Protein AF-A0A7C4H7E1-F1 (afdb_monomer)

Solvent-accessible surface area (backbone atoms only — not comparable to full-atom values): 7288 Å² total; per-residue (Å²): 106,71,68,56,52,48,54,50,25,36,53,29,57,8,41,36,27,66,66,50,46,22,63,78,68,71,45,52,68,66,59,38,49,56,54,52,54,48,36,37,75,71,68,58,24,47,78,43,77,47,92,94,44,62,36,36,40,22,66,78,43,33,68,86,49,52,72,67,41,47,42,52,51,53,56,30,62,75,31,81,88,30,39,36,72,69,53,47,35,69,74,57,71,50,56,68,70,61,45,52,55,30,50,51,52,34,41,76,61,53,23,32,47,74,39,85,89,77,61,19,39,28,51,42,44,80,48,83,82,74,92,125

pLDDT: mean 94.06, std 9.01, range [36.31, 98.25]

Structure (mmCIF, N/CA/C/O backbone):
data_AF-A0A7C4H7E1-F1
#
_entry.id   AF-A0A7C4H7E1-F1
#
loop_
_atom_site.group_PDB
_atom_site.id
_atom_site.type_symbol
_atom_site.label_atom_id
_atom_site.label_alt_id
_atom_site.label_comp_id
_atom_site.label_asym_id
_atom_site.label_entity_id
_atom_site.label_seq_id
_atom_site.pdbx_PDB_ins_code
_atom_site.Cartn_x
_atom_site.Cartn_y
_atom_site.Cartn_z
_atom_site.occupancy
_atom_site.B_iso_or_equiv
_atom_site.auth_seq_id
_atom_site.auth_comp_id
_atom_site.auth_asym_id
_atom_site.auth_atom_id
_atom_site.pdbx_PDB_model_num
ATOM 1 N N . MET A 1 1 ? -20.021 4.365 8.749 1.00 80.56 1 MET A N 1
ATOM 2 C CA . MET A 1 1 ? -18.670 3.932 9.155 1.00 80.56 1 MET A CA 1
ATOM 3 C C . MET A 1 1 ? -18.155 2.791 8.296 1.00 80.56 1 MET A C 1
ATOM 5 O O . MET A 1 1 ? -17.124 2.972 7.675 1.00 80.56 1 MET A O 1
ATOM 9 N N . ASP A 1 2 ? -18.848 1.652 8.196 1.00 87.19 2 ASP A N 1
ATOM 10 C CA . ASP A 1 2 ? -18.329 0.523 7.398 1.00 87.19 2 ASP A CA 1
ATOM 11 C C . ASP A 1 2 ? -18.200 0.866 5.902 1.00 87.19 2 ASP A C 1
ATOM 13 O O . ASP A 1 2 ? -17.155 0.633 5.299 1.00 87.19 2 ASP A O 1
ATOM 17 N N . LYS A 1 3 ? -19.209 1.529 5.321 1.00 92.31 3 LYS A N 1
ATOM 18 C CA . LYS A 1 3 ? -19.114 2.078 3.959 1.00 92.31 3 LYS A CA 1
ATOM 19 C C . LYS A 1 3 ? -17.906 3.012 3.798 1.00 92.31 3 LYS A C 1
ATOM 21 O O . LYS A 1 3 ? -17.154 2.872 2.844 1.00 92.31 3 LYS A O 1
ATOM 26 N N . ASP A 1 4 ? -17.696 3.907 4.760 1.00 95.38 4 ASP A N 1
ATOM 27 C CA . ASP A 1 4 ? -16.618 4.900 4.710 1.00 95.38 4 ASP A CA 1
ATOM 28 C C . ASP A 1 4 ? -15.233 4.235 4.779 1.00 95.38 4 ASP A C 1
ATOM 30 O O . ASP A 1 4 ? -14.320 4.627 4.060 1.00 95.38 4 ASP A O 1
ATOM 34 N N . VAL A 1 5 ? -15.078 3.176 5.584 1.00 95.56 5 VAL A N 1
ATOM 35 C CA . VAL A 1 5 ? -13.841 2.378 5.638 1.00 95.56 5 VAL A CA 1
ATOM 36 C C . VAL A 1 5 ? -13.570 1.682 4.307 1.00 95.56 5 VAL A C 1
ATOM 38 O O . VAL A 1 5 ? -12.426 1.678 3.857 1.00 95.56 5 VAL A O 1
ATOM 41 N N . LEU A 1 6 ? -14.594 1.129 3.651 1.00 95.31 6 LEU A N 1
ATOM 42 C CA . LEU A 1 6 ? -14.441 0.517 2.327 1.00 95.31 6 LEU A CA 1
ATOM 43 C C . LEU A 1 6 ? -14.088 1.547 1.250 1.00 95.31 6 LEU A C 1
ATOM 45 O O . LEU A 1 6 ? -13.256 1.266 0.388 1.00 95.31 6 LEU A O 1
ATOM 49 N N . ASP A 1 7 ? -14.681 2.738 1.304 1.00 96.06 7 ASP A N 1
ATOM 50 C CA . ASP A 1 7 ? -14.369 3.822 0.371 1.00 96.06 7 ASP A CA 1
ATOM 51 C C . ASP A 1 7 ? -12.923 4.316 0.566 1.00 96.06 7 ASP A C 1
ATOM 53 O O . ASP A 1 7 ? -12.198 4.506 -0.415 1.00 96.06 7 ASP A O 1
ATOM 57 N N . VAL A 1 8 ? -12.447 4.409 1.814 1.00 96.25 8 VAL A N 1
ATOM 58 C CA . VAL A 1 8 ? -11.028 4.667 2.104 1.00 96.25 8 VAL A CA 1
ATOM 59 C C . VAL A 1 8 ? -10.150 3.515 1.614 1.00 96.25 8 VAL A C 1
ATOM 61 O O . VAL A 1 8 ? -9.151 3.760 0.944 1.00 96.25 8 VAL A O 1
ATOM 64 N N . ALA A 1 9 ? -10.516 2.257 1.864 1.00 96.69 9 ALA A N 1
ATOM 65 C CA . ALA A 1 9 ? -9.752 1.117 1.369 1.00 96.69 9 ALA A CA 1
ATOM 66 C C . ALA A 1 9 ? -9.607 1.166 -0.160 1.00 96.69 9 ALA A C 1
ATOM 68 O O . ALA A 1 9 ? -8.497 1.034 -0.666 1.00 96.69 9 ALA A O 1
ATOM 69 N N . ARG A 1 10 ? -10.684 1.455 -0.903 1.00 96.25 10 ARG A N 1
ATOM 70 C CA . ARG A 1 10 ? -10.651 1.621 -2.369 1.00 96.25 10 ARG A CA 1
ATOM 71 C C . ARG A 1 10 ? -9.712 2.740 -2.804 1.00 96.25 10 ARG A C 1
ATOM 73 O O . ARG A 1 10 ? -8.881 2.524 -3.682 1.00 96.25 10 ARG A O 1
ATOM 80 N N . LYS A 1 11 ? -9.800 3.903 -2.152 1.00 95.62 11 LYS A N 1
ATOM 81 C CA . LYS A 1 11 ? -8.944 5.072 -2.414 1.00 95.62 11 LYS A CA 1
ATOM 82 C C . LYS A 1 11 ? -7.448 4.758 -2.282 1.00 95.62 11 LYS A C 1
ATOM 84 O O . LYS A 1 11 ? -6.636 5.385 -2.950 1.00 95.62 11 LYS A O 1
ATOM 89 N N . TYR A 1 12 ? -7.089 3.799 -1.432 1.00 96.44 12 TYR A N 1
ATOM 90 C CA . TYR A 1 12 ? -5.707 3.409 -1.147 1.00 96.44 12 TYR A CA 1
ATOM 91 C C . TYR A 1 12 ? -5.312 2.051 -1.755 1.00 96.44 12 TYR A C 1
ATOM 93 O O . TYR A 1 12 ? -4.364 1.415 -1.296 1.00 96.44 12 TYR A O 1
ATOM 101 N N . GLY A 1 13 ? -6.027 1.574 -2.781 1.00 95.88 13 GLY A N 1
ATOM 102 C CA . GLY A 1 13 ? -5.685 0.323 -3.471 1.00 95.88 13 GLY A CA 1
ATOM 103 C C . GLY A 1 13 ? -5.911 -0.935 -2.628 1.00 95.88 13 GLY A C 1
ATOM 104 O O . GLY A 1 13 ? -5.291 -1.967 -2.852 1.00 95.88 13 GLY A O 1
ATOM 105 N N . GLY A 1 14 ? -6.788 -0.858 -1.632 1.00 96.94 14 GLY A N 1
ATOM 106 C CA . GLY A 1 14 ? -7.166 -1.957 -0.751 1.00 96.94 14 GLY A CA 1
ATOM 107 C C . GLY A 1 14 ? -6.184 -2.243 0.382 1.00 96.94 14 GLY A C 1
ATOM 108 O O . GLY A 1 14 ? -6.476 -3.110 1.198 1.00 96.94 14 GLY A O 1
ATOM 109 N N . ILE A 1 15 ? -5.056 -1.534 0.481 1.00 97.31 15 ILE A N 1
ATOM 110 C CA . ILE A 1 15 ? -4.095 -1.700 1.579 1.00 97.31 15 ILE A CA 1
ATOM 111 C C . ILE A 1 15 ? -4.134 -0.457 2.453 1.00 97.31 15 ILE A C 1
ATOM 113 O O . ILE A 1 15 ? -3.773 0.624 1.997 1.00 97.31 15 ILE A O 1
ATOM 117 N N . ILE A 1 16 ? -4.536 -0.597 3.715 1.00 96.62 16 ILE A N 1
ATOM 118 C CA . ILE A 1 16 ? -4.641 0.537 4.641 1.00 96.62 16 ILE A CA 1
ATOM 119 C C . ILE A 1 16 ? -4.015 0.241 6.000 1.00 96.62 16 ILE A C 1
ATOM 121 O O . ILE A 1 16 ? -3.926 -0.904 6.442 1.00 96.62 16 ILE A O 1
ATOM 125 N N . THR A 1 17 ? -3.601 1.302 6.684 1.00 96.00 17 THR A N 1
ATOM 126 C CA . THR A 1 17 ? -3.129 1.269 8.070 1.00 96.00 17 THR A CA 1
ATOM 127 C C . THR A 1 17 ? -4.175 1.894 8.992 1.00 96.00 17 THR A C 1
ATOM 129 O O . THR A 1 17 ? -5.064 2.633 8.560 1.00 96.00 17 THR A O 1
ATOM 132 N N . LEU A 1 18 ? -4.060 1.621 10.294 1.00 95.62 18 LEU A N 1
ATOM 133 C CA . LEU A 1 18 ? -4.934 2.227 11.301 1.00 95.62 18 LEU A CA 1
ATOM 134 C C . LEU A 1 18 ? -4.870 3.765 11.267 1.00 95.62 18 LEU A C 1
ATOM 136 O O . LEU A 1 18 ? -5.896 4.431 11.396 1.00 95.62 18 LEU A O 1
ATOM 140 N N . SER A 1 19 ? -3.678 4.324 11.051 1.00 94.56 19 SER A N 1
ATOM 141 C CA . SER A 1 19 ? -3.462 5.770 10.992 1.00 94.56 19 SER A CA 1
ATOM 142 C C . SER A 1 19 ? -4.163 6.427 9.802 1.00 94.56 19 SER A C 1
ATOM 144 O O . SER A 1 19 ? -4.708 7.518 9.961 1.00 94.56 19 SER A O 1
ATOM 146 N N . ILE A 1 20 ? -4.233 5.755 8.646 1.00 95.44 20 ILE A N 1
ATOM 147 C CA . ILE A 1 20 ? -4.984 6.245 7.480 1.00 95.44 20 ILE A CA 1
ATOM 148 C C . ILE A 1 20 ? -6.478 6.362 7.793 1.00 95.44 20 ILE A C 1
ATOM 150 O O . ILE A 1 20 ? -7.078 7.382 7.469 1.00 95.44 20 ILE A O 1
ATOM 154 N N . ILE A 1 21 ? -7.075 5.378 8.473 1.00 95.81 21 ILE A N 1
ATOM 155 C CA . ILE 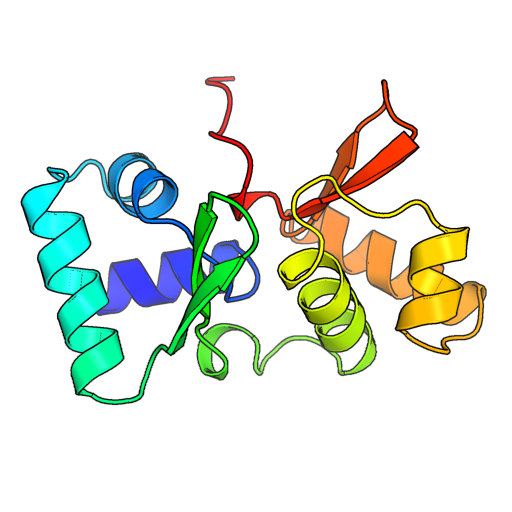A 1 21 ? -8.496 5.452 8.857 1.00 95.81 21 ILE A CA 1
ATOM 156 C C . ILE A 1 21 ? -8.754 6.597 9.834 1.00 95.81 21 ILE A C 1
ATOM 158 O O . ILE A 1 21 ? -9.709 7.351 9.654 1.00 95.81 21 ILE A O 1
ATOM 162 N N . VAL A 1 22 ? -7.904 6.741 10.853 1.00 95.94 22 VAL A N 1
ATOM 163 C CA . VAL A 1 22 ? -8.001 7.840 11.825 1.00 95.94 22 VAL A CA 1
ATOM 164 C C . VAL A 1 22 ? -7.954 9.193 11.117 1.00 95.94 22 VAL A C 1
ATOM 166 O O . VAL A 1 22 ? -8.786 10.056 11.395 1.00 95.94 22 VAL A O 1
ATOM 169 N N . TRP A 1 23 ? -7.017 9.365 10.182 1.00 94.62 23 TRP A N 1
ATOM 170 C CA . TRP A 1 23 ? -6.834 10.620 9.461 1.00 94.62 23 TRP A CA 1
ATOM 171 C C . TRP A 1 23 ? -7.977 10.916 8.481 1.00 94.62 23 TRP A C 1
ATOM 173 O O . TRP A 1 23 ? -8.569 11.991 8.548 1.00 94.62 23 TRP A O 1
ATOM 183 N N . GLU A 1 24 ? -8.321 9.966 7.605 1.00 95.00 24 GLU A N 1
ATOM 184 C CA . GLU A 1 24 ? -9.346 10.155 6.567 1.00 95.00 24 GLU A CA 1
ATOM 185 C C . GLU A 1 24 ? -10.736 10.365 7.171 1.00 95.00 24 GLU A C 1
ATOM 187 O O . GLU A 1 24 ? -11.481 11.243 6.737 1.00 95.00 24 GLU A O 1
ATOM 192 N N . LEU A 1 25 ? -11.090 9.572 8.188 1.00 95.31 25 LEU A N 1
ATOM 193 C CA . LEU A 1 25 ? -12.433 9.596 8.770 1.00 95.31 25 LEU A CA 1
ATOM 194 C C . LEU A 1 25 ? -12.555 10.546 9.967 1.00 95.31 25 LEU A C 1
ATOM 196 O O . LEU A 1 25 ? -13.661 10.742 10.467 1.00 95.31 25 LEU A O 1
ATOM 200 N N . LYS A 1 26 ? -11.445 11.144 10.429 1.00 95.25 26 LYS A N 1
ATOM 201 C CA . LYS A 1 26 ? -11.391 12.039 11.601 1.00 95.25 26 LYS A CA 1
ATOM 202 C C . LYS A 1 26 ? -12.016 11.409 12.853 1.00 95.25 26 LYS A C 1
ATOM 204 O O . LYS A 1 26 ? -12.742 12.060 13.604 1.00 95.25 26 LYS A O 1
ATOM 209 N N . VAL A 1 27 ? -11.740 10.125 13.065 1.00 95.94 27 VAL A N 1
ATOM 210 C CA . VAL A 1 27 ? -12.256 9.338 14.196 1.00 95.94 27 VAL A CA 1
ATOM 211 C C . VAL A 1 27 ? -11.162 9.061 15.222 1.00 95.94 27 VAL A C 1
ATOM 213 O O . VAL A 1 27 ? -9.974 9.164 14.928 1.00 95.94 27 VAL A O 1
ATOM 216 N N . SER A 1 28 ? -11.550 8.669 16.437 1.00 96.31 28 SER A N 1
ATOM 217 C CA . SER A 1 28 ? -10.580 8.234 17.443 1.00 96.31 28 SER A CA 1
ATOM 218 C C . SER A 1 28 ? -9.868 6.943 17.024 1.00 96.31 28 SER A C 1
ATOM 220 O O . SER A 1 28 ? -10.409 6.123 16.275 1.00 96.31 28 SER A O 1
ATOM 222 N N . LEU A 1 29 ? -8.668 6.731 17.573 1.00 95.56 29 LEU A N 1
ATOM 223 C CA . LEU A 1 29 ? -7.897 5.498 17.386 1.00 95.56 29 LEU A CA 1
ATOM 224 C C . LEU A 1 29 ? -8.722 4.252 17.738 1.00 95.56 29 LEU A C 1
ATOM 226 O O . LEU A 1 29 ? -8.735 3.278 16.990 1.00 95.56 29 LEU A O 1
ATOM 230 N N . GLU A 1 30 ? -9.455 4.310 18.851 1.00 96.50 30 GLU A N 1
ATOM 231 C CA . GLU A 1 30 ? -10.301 3.215 19.324 1.00 96.50 30 GLU A CA 1
ATOM 232 C C . GLU A 1 30 ? -11.450 2.915 18.351 1.00 96.50 30 GLU A C 1
ATOM 234 O O . GLU A 1 30 ? -11.723 1.751 18.054 1.00 96.50 30 GLU A O 1
ATOM 239 N N . ALA A 1 31 ? -12.113 3.949 17.822 1.00 95.88 31 ALA A N 1
ATOM 240 C CA . ALA A 1 31 ? -13.199 3.778 16.862 1.00 95.88 31 ALA A CA 1
ATOM 241 C C . ALA A 1 31 ? -12.693 3.176 15.542 1.00 95.88 31 ALA A C 1
ATOM 243 O O . ALA A 1 31 ? -13.302 2.236 15.023 1.00 95.88 31 ALA A O 1
ATOM 244 N N . ALA A 1 32 ? -11.555 3.662 15.038 1.00 96.50 32 ALA A N 1
ATOM 245 C CA . ALA A 1 32 ? -10.906 3.120 13.848 1.00 96.50 32 ALA A CA 1
ATOM 246 C C . ALA A 1 32 ? -10.513 1.648 14.039 1.00 96.50 32 ALA A C 1
ATOM 248 O O . ALA A 1 32 ? -10.836 0.805 13.200 1.00 96.50 32 ALA A O 1
ATOM 249 N N . GLN A 1 33 ? -9.885 1.320 15.174 1.00 96.56 33 GLN A N 1
ATOM 250 C CA . GLN A 1 33 ? -9.477 -0.045 15.497 1.00 96.56 33 GLN A CA 1
ATOM 251 C C . GLN A 1 33 ? -10.686 -0.977 15.599 1.00 96.56 33 GLN A C 1
ATOM 253 O O . GLN A 1 33 ? -10.699 -2.025 14.958 1.00 96.56 33 GLN A O 1
ATOM 258 N N . LYS A 1 34 ? -11.735 -0.583 16.334 1.00 96.38 34 LYS A N 1
ATOM 259 C CA . LYS A 1 34 ? -12.983 -1.359 16.422 1.00 96.38 34 LYS A CA 1
ATOM 260 C C . LYS A 1 34 ? -13.587 -1.612 15.045 1.00 96.38 34 LYS A C 1
ATOM 262 O O . LYS A 1 34 ? -14.044 -2.721 14.784 1.00 96.38 34 LYS A O 1
ATOM 267 N N . SER A 1 35 ? -13.584 -0.611 14.165 1.00 95.62 35 SER A N 1
ATOM 268 C CA . SER A 1 35 ? -14.124 -0.764 12.815 1.00 95.62 35 SER A CA 1
ATOM 269 C C . SER A 1 35 ? -13.324 -1.778 11.999 1.00 95.62 35 SER A C 1
ATOM 271 O O . SER A 1 35 ? -13.915 -2.681 11.415 1.00 95.62 35 SER A O 1
ATOM 273 N N . LEU A 1 36 ? -11.995 -1.668 11.985 1.00 96.75 36 LEU A N 1
ATOM 274 C CA . LEU A 1 36 ? -11.123 -2.566 11.225 1.00 96.75 36 LEU A CA 1
ATOM 275 C C . LEU A 1 36 ? -11.179 -4.010 11.741 1.00 96.75 36 LEU A C 1
ATOM 277 O O . LEU A 1 36 ? -11.286 -4.941 10.947 1.00 96.75 36 LEU A O 1
ATOM 281 N N . GLU A 1 37 ? -11.205 -4.206 13.060 1.00 96.38 37 GLU A N 1
ATOM 282 C CA . GLU A 1 37 ? -11.337 -5.540 13.661 1.00 96.38 37 GLU A CA 1
ATOM 283 C C . GLU A 1 37 ? -12.681 -6.208 13.314 1.00 96.38 37 GLU A C 1
ATOM 285 O O . GLU A 1 37 ? -12.737 -7.431 13.175 1.00 96.38 37 GLU A O 1
ATOM 290 N N . ARG A 1 38 ? -13.763 -5.442 13.088 1.00 96.12 38 ARG A N 1
ATOM 291 C CA . ARG A 1 38 ? -15.015 -6.011 12.552 1.00 96.12 38 ARG A CA 1
ATOM 292 C C . ARG A 1 38 ? -14.828 -6.562 11.141 1.00 96.12 38 ARG A C 1
ATOM 294 O O . ARG A 1 38 ? -15.243 -7.689 10.894 1.00 96.12 38 ARG A O 1
ATOM 301 N N . PHE A 1 39 ? -14.188 -5.816 10.240 1.00 96.69 39 PHE A N 1
ATOM 302 C CA . PHE A 1 39 ? -13.916 -6.304 8.880 1.00 96.69 39 PHE A CA 1
ATOM 303 C C . PHE A 1 39 ? -13.060 -7.572 8.889 1.00 96.69 39 PHE A C 1
ATOM 305 O O . PHE A 1 39 ? -13.357 -8.514 8.159 1.00 96.69 39 PHE A O 1
ATOM 312 N N . VAL A 1 40 ? -12.061 -7.635 9.774 1.00 97.19 40 VAL A N 1
ATOM 313 C CA . VAL A 1 40 ? -11.242 -8.841 9.964 1.00 97.19 40 VAL A CA 1
ATOM 314 C C . VAL A 1 40 ? -12.089 -10.012 10.455 1.00 97.19 40 VAL A C 1
ATOM 316 O O . VAL A 1 40 ? -12.027 -11.101 9.891 1.00 97.19 40 VAL A O 1
ATOM 319 N N . LYS A 1 41 ? -12.937 -9.792 11.465 1.00 97.06 41 LYS A N 1
ATOM 320 C CA . LYS A 1 41 ? -13.828 -10.825 12.011 1.00 97.06 41 LYS A CA 1
ATOM 321 C C . LYS A 1 41 ? -14.806 -11.381 10.969 1.00 97.06 41 LYS A C 1
ATOM 323 O O . LYS A 1 41 ? -15.148 -12.558 11.035 1.00 97.06 41 LYS A O 1
ATOM 328 N N . HIS A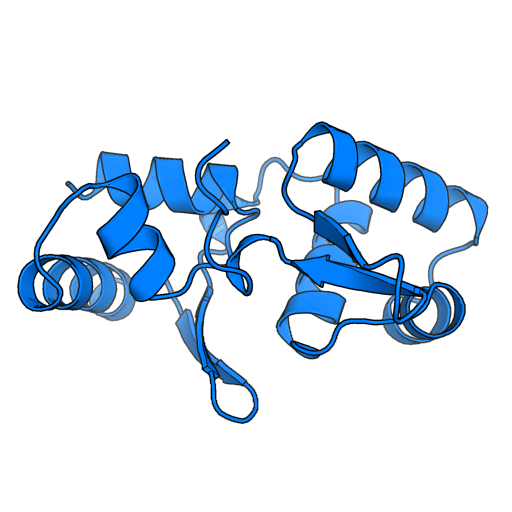 1 42 ? -15.262 -10.549 10.037 1.00 95.00 42 HIS A N 1
ATOM 329 C CA . HIS A 1 42 ? -16.181 -10.946 8.969 1.00 95.00 42 HIS A CA 1
ATOM 330 C C . HIS A 1 42 ? -15.480 -11.510 7.722 1.00 95.00 42 HIS A C 1
ATOM 332 O O . HIS A 1 42 ? -16.165 -11.918 6.791 1.00 95.00 42 HIS A O 1
ATOM 338 N N . GLY A 1 43 ? -14.143 -11.572 7.704 1.00 93.94 43 GLY A N 1
ATOM 339 C CA . GLY A 1 43 ? -13.372 -12.100 6.573 1.00 93.94 43 GLY A CA 1
ATOM 340 C C . GLY A 1 43 ? -13.238 -11.140 5.386 1.00 93.94 43 GLY A C 1
ATOM 341 O O . GLY A 1 43 ? -12.712 -11.526 4.349 1.00 93.94 43 GLY A O 1
ATOM 342 N N . GLU A 1 44 ? -13.672 -9.890 5.538 1.00 94.50 44 GLU A N 1
ATOM 343 C CA . GLU A 1 44 ? -13.605 -8.851 4.500 1.00 94.50 44 GLU A CA 1
ATOM 344 C C . GLU A 1 44 ? -12.222 -8.187 4.413 1.00 94.50 44 GLU A C 1
ATOM 346 O O . GLU A 1 44 ? -11.868 -7.588 3.396 1.00 94.50 44 GLU A O 1
ATOM 351 N N . ALA A 1 45 ? -11.431 -8.286 5.485 1.00 97.38 45 ALA A N 1
ATOM 352 C CA . ALA A 1 45 ? -10.065 -7.787 5.540 1.00 97.38 45 ALA A CA 1
ATOM 353 C C . ALA A 1 45 ? -9.124 -8.804 6.185 1.00 97.38 45 ALA A C 1
ATOM 355 O O . ALA A 1 45 ? -9.479 -9.484 7.147 1.00 97.38 45 ALA A O 1
ATOM 356 N N . ILE A 1 46 ? -7.883 -8.848 5.712 1.00 97.38 46 ILE A N 1
ATOM 357 C CA . ILE A 1 46 ? -6.821 -9.651 6.317 1.00 97.38 46 ILE A CA 1
ATOM 358 C C . ILE A 1 46 ? -5.894 -8.719 7.090 1.00 97.38 46 ILE A C 1
ATOM 360 O O . ILE A 1 46 ? -5.273 -7.821 6.521 1.00 97.38 46 ILE A O 1
ATOM 364 N N . ARG A 1 47 ? -5.770 -8.945 8.400 1.00 97.06 47 ARG A N 1
ATOM 365 C CA . ARG A 1 47 ? -4.794 -8.238 9.233 1.00 97.06 47 ARG A CA 1
ATOM 366 C C . ARG A 1 47 ? -3.420 -8.880 9.057 1.00 97.06 47 ARG A C 1
ATOM 368 O O . ARG A 1 47 ? -3.243 -10.046 9.409 1.00 97.06 47 ARG A O 1
ATOM 375 N N . LYS A 1 48 ? -2.441 -8.126 8.556 1.00 95.50 48 LYS A N 1
ATOM 376 C CA . LYS A 1 48 ? -1.077 -8.617 8.303 1.00 95.50 48 LYS A CA 1
ATOM 377 C C . LYS A 1 48 ? -0.050 -7.701 8.961 1.00 95.50 48 LYS A C 1
ATOM 379 O O . LYS A 1 48 ? -0.188 -6.482 8.937 1.00 95.50 48 LYS A O 1
ATOM 384 N N . LYS A 1 49 ? 0.988 -8.296 9.550 1.00 94.56 49 LYS A N 1
ATOM 385 C CA . LYS A 1 49 ? 2.180 -7.568 9.992 1.00 94.56 49 LYS A CA 1
ATOM 386 C C . LYS A 1 49 ? 3.228 -7.650 8.885 1.00 94.56 49 LYS A C 1
ATOM 388 O O . LYS A 1 49 ? 3.582 -8.755 8.478 1.00 94.56 49 LYS A O 1
ATOM 393 N N . VAL A 1 50 ? 3.686 -6.503 8.398 1.00 91.81 50 VAL A N 1
ATOM 394 C CA . VAL A 1 50 ? 4.752 -6.389 7.397 1.00 91.81 50 VAL A CA 1
ATOM 395 C C . VAL A 1 50 ? 5.860 -5.549 8.015 1.00 91.81 50 VAL A C 1
ATOM 397 O O . VAL A 1 50 ? 5.678 -4.357 8.259 1.00 91.81 50 VAL A O 1
ATOM 400 N N . ASP A 1 51 ? 6.977 -6.202 8.334 1.00 88.56 51 ASP A N 1
ATOM 401 C CA . ASP A 1 51 ? 8.041 -5.637 9.169 1.00 88.56 51 ASP A CA 1
ATOM 402 C C . ASP A 1 51 ? 7.484 -5.084 10.504 1.00 88.56 51 ASP A C 1
ATOM 404 O O . ASP A 1 51 ? 6.932 -5.841 11.312 1.00 88.56 51 ASP A O 1
ATOM 408 N N . SER A 1 52 ? 7.568 -3.772 10.731 1.00 86.94 52 SER A N 1
ATOM 409 C CA . SER A 1 52 ? 7.062 -3.087 11.923 1.00 86.94 52 SER A CA 1
ATOM 410 C C . SER A 1 52 ? 5.648 -2.518 11.752 1.00 86.94 52 SER A C 1
ATOM 412 O O . SER A 1 52 ? 5.061 -2.042 12.725 1.00 86.94 52 SER A O 1
ATOM 414 N N . LEU A 1 53 ? 5.065 -2.606 10.551 1.00 90.50 53 LEU A N 1
ATOM 415 C CA . LEU A 1 53 ? 3.761 -2.032 10.225 1.00 90.50 53 LEU A CA 1
ATOM 416 C C . LEU A 1 53 ? 2.639 -3.069 10.317 1.00 90.50 53 LEU A C 1
ATOM 418 O O . LEU A 1 53 ? 2.749 -4.198 9.838 1.00 90.50 53 LEU A O 1
ATOM 422 N N . LEU A 1 54 ? 1.520 -2.655 10.912 1.00 94.88 54 LEU A N 1
ATOM 423 C CA . LEU A 1 54 ? 0.268 -3.405 10.893 1.00 94.88 54 LEU A CA 1
ATOM 424 C C . LEU A 1 54 ? -0.627 -2.855 9.784 1.00 94.88 54 LEU A C 1
ATOM 426 O O . LEU A 1 54 ? -1.015 -1.684 9.816 1.00 94.88 54 LEU A O 1
ATOM 430 N N . ILE A 1 55 ? -0.970 -3.714 8.831 1.00 96.88 55 ILE A N 1
ATOM 431 C CA . ILE A 1 55 ? -1.795 -3.373 7.676 1.00 96.88 55 ILE A CA 1
ATOM 432 C C . ILE A 1 55 ? -3.085 -4.195 7.674 1.00 96.88 55 ILE A C 1
ATOM 434 O O . ILE A 1 55 ? -3.156 -5.290 8.243 1.00 96.88 55 ILE A O 1
ATOM 438 N N . TYR A 1 56 ? -4.090 -3.664 6.990 1.00 97.81 56 TYR A N 1
ATOM 439 C CA . TYR A 1 56 ? -5.350 -4.331 6.703 1.00 97.81 56 TYR A CA 1
ATOM 440 C C . TYR A 1 56 ? -5.511 -4.403 5.188 1.00 97.81 56 TYR A C 1
ATOM 442 O O . TYR A 1 56 ? -5.536 -3.379 4.503 1.00 97.81 56 TYR A O 1
ATOM 450 N N . ASP A 1 57 ? -5.568 -5.630 4.686 1.00 97.44 57 ASP A N 1
ATOM 451 C CA . ASP A 1 57 ? -5.637 -5.960 3.269 1.00 97.44 57 ASP A CA 1
ATOM 452 C C . ASP A 1 57 ? -7.091 -6.300 2.893 1.00 97.44 57 ASP A C 1
ATOM 454 O O . ASP A 1 57 ? -7.613 -7.353 3.261 1.00 97.44 57 ASP A O 1
ATOM 458 N N . PHE A 1 58 ? -7.737 -5.383 2.172 1.00 97.38 58 PHE A N 1
ATOM 459 C CA . PHE A 1 58 ? -9.087 -5.493 1.622 1.00 97.38 58 PHE A CA 1
ATOM 460 C C . PHE A 1 58 ? -9.012 -5.885 0.145 1.00 97.38 58 PHE A C 1
ATOM 462 O O . PHE A 1 58 ? -8.986 -5.034 -0.750 1.00 97.38 58 PHE A O 1
ATOM 469 N N . GLN A 1 59 ? -8.987 -7.187 -0.133 1.00 94.00 59 GLN A N 1
ATOM 470 C CA . GLN A 1 59 ? -8.945 -7.709 -1.507 1.00 94.00 59 GLN A CA 1
ATOM 471 C C . GLN A 1 59 ? -10.143 -7.242 -2.343 1.00 94.00 59 GLN A C 1
ATOM 473 O O . GLN A 1 59 ? -9.981 -6.805 -3.484 1.00 94.00 59 GLN A O 1
ATOM 478 N N . SER A 1 60 ? -11.338 -7.230 -1.748 1.00 93.56 60 SER A N 1
ATOM 479 C CA . SER A 1 60 ? -12.569 -6.767 -2.398 1.00 93.56 60 SER A CA 1
ATOM 480 C C . SER A 1 60 ? -12.508 -5.292 -2.815 1.00 93.56 60 SER A C 1
ATOM 482 O O . SER A 1 60 ? -13.099 -4.905 -3.824 1.00 93.56 60 SER A O 1
ATOM 484 N N . ALA A 1 61 ? -11.741 -4.462 -2.101 1.00 94.31 61 ALA A N 1
ATOM 485 C CA . ALA A 1 61 ? -11.597 -3.043 -2.410 1.00 94.31 61 ALA A CA 1
ATOM 486 C C . ALA A 1 61 ? -10.771 -2.778 -3.680 1.00 94.31 61 ALA A C 1
ATOM 488 O O . ALA A 1 61 ? -10.901 -1.702 -4.257 1.00 94.31 61 ALA A O 1
ATOM 489 N N . ARG A 1 62 ? -9.980 -3.746 -4.160 1.00 93.94 62 ARG A N 1
ATOM 490 C CA . ARG A 1 62 ? -9.134 -3.606 -5.361 1.00 93.94 62 ARG A CA 1
ATOM 491 C C . ARG A 1 62 ? -9.537 -4.496 -6.539 1.00 93.94 62 ARG A C 1
ATOM 493 O O . ARG A 1 62 ? -8.822 -4.567 -7.531 1.00 93.94 62 ARG A O 1
ATOM 500 N N . ILE A 1 63 ? -10.726 -5.102 -6.491 1.00 92.81 63 ILE A N 1
ATOM 501 C CA . ILE A 1 63 ? -11.260 -5.926 -7.594 1.00 92.81 63 ILE A CA 1
ATOM 502 C C . ILE A 1 63 ? -11.419 -5.156 -8.917 1.00 92.81 63 ILE A C 1
ATOM 504 O O . ILE A 1 63 ? -11.448 -5.751 -9.987 1.00 92.81 63 ILE A O 1
ATOM 508 N N . HIS A 1 64 ? -11.529 -3.829 -8.840 1.00 90.94 64 HIS A N 1
ATOM 509 C CA . HIS A 1 64 ? -11.648 -2.946 -9.996 1.00 90.94 64 HIS A CA 1
ATOM 510 C C . HIS A 1 64 ? -10.299 -2.638 -10.666 1.00 90.94 64 HIS A C 1
ATOM 512 O O . HIS A 1 64 ? -10.288 -2.094 -11.768 1.00 90.94 64 HIS A O 1
ATOM 518 N N . LEU A 1 65 ? -9.173 -2.945 -10.010 1.00 95.12 65 LEU A N 1
ATOM 519 C CA . LEU A 1 65 ? -7.843 -2.742 -10.575 1.00 95.12 65 LEU A CA 1
ATOM 520 C C . LEU A 1 65 ? -7.527 -3.830 -11.602 1.00 95.12 65 LEU A C 1
ATOM 522 O O . LEU A 1 65 ? -7.923 -4.990 -11.448 1.00 95.12 65 LEU A O 1
ATOM 526 N N . ALA A 1 66 ? -6.757 -3.472 -12.631 1.00 96.00 66 ALA A N 1
ATOM 527 C CA . ALA A 1 66 ? -6.246 -4.457 -13.572 1.00 96.00 66 ALA A CA 1
ATOM 528 C C . ALA A 1 66 ? -5.345 -5.473 -12.850 1.00 96.00 66 ALA A C 1
ATOM 530 O O . ALA A 1 6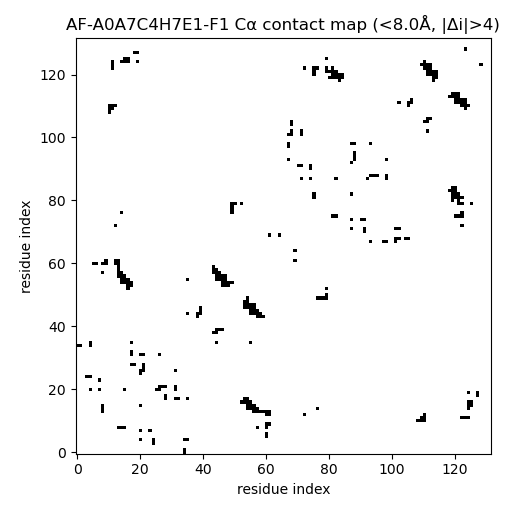6 ? -4.765 -5.199 -11.797 1.00 96.00 66 ALA A O 1
ATOM 531 N N . ARG A 1 67 ? -5.186 -6.668 -13.430 1.00 95.88 67 ARG A N 1
ATOM 532 C CA . ARG A 1 67 ? -4.330 -7.711 -12.842 1.00 95.88 67 ARG A CA 1
ATOM 533 C C . ARG A 1 67 ? -2.894 -7.224 -12.625 1.00 95.88 67 ARG A C 1
ATOM 535 O O . ARG A 1 67 ? -2.322 -7.504 -11.579 1.00 95.88 67 ARG A O 1
ATOM 542 N N . SER A 1 68 ? -2.328 -6.505 -13.589 1.00 97.25 68 SER A N 1
ATOM 543 C CA . SER A 1 68 ? -0.975 -5.948 -13.496 1.00 97.25 68 SER A CA 1
ATOM 544 C C . SER A 1 68 ? -0.854 -4.911 -12.374 1.00 97.25 68 SER A C 1
ATOM 546 O O . SER A 1 68 ? 0.111 -4.928 -11.617 1.00 97.25 68 SER A O 1
ATOM 548 N N . ASP A 1 69 ? -1.881 -4.080 -12.191 1.00 98.06 69 ASP A N 1
ATOM 549 C CA . ASP A 1 69 ? -1.937 -3.076 -11.125 1.00 98.06 69 ASP A CA 1
ATOM 550 C C . ASP A 1 69 ? -1.999 -3.754 -9.744 1.00 98.06 69 ASP A C 1
ATOM 552 O O . ASP A 1 69 ? -1.282 -3.370 -8.821 1.00 98.06 69 ASP A O 1
ATOM 556 N N . ASN A 1 70 ? -2.791 -4.827 -9.620 1.00 97.44 70 ASN A N 1
ATOM 557 C CA . ASN A 1 70 ? -2.841 -5.644 -8.407 1.00 97.44 70 ASN A CA 1
ATOM 558 C C . ASN A 1 70 ? -1.479 -6.265 -8.066 1.00 97.44 70 ASN A C 1
ATOM 560 O O . ASN A 1 70 ? -1.088 -6.237 -6.903 1.00 97.44 70 ASN A O 1
ATOM 564 N N . LEU A 1 71 ? -0.730 -6.763 -9.057 1.00 97.75 71 LEU A N 1
ATOM 565 C CA . LEU A 1 71 ? 0.611 -7.315 -8.824 1.00 97.75 71 LEU A CA 1
ATOM 566 C C . LEU A 1 71 ? 1.580 -6.263 -8.268 1.00 97.75 71 LEU A C 1
ATOM 568 O O . LEU A 1 71 ? 2.348 -6.563 -7.356 1.00 97.75 71 LEU A O 1
ATOM 572 N N . VAL A 1 72 ? 1.526 -5.023 -8.766 1.00 98.25 72 VAL A N 1
ATOM 573 C 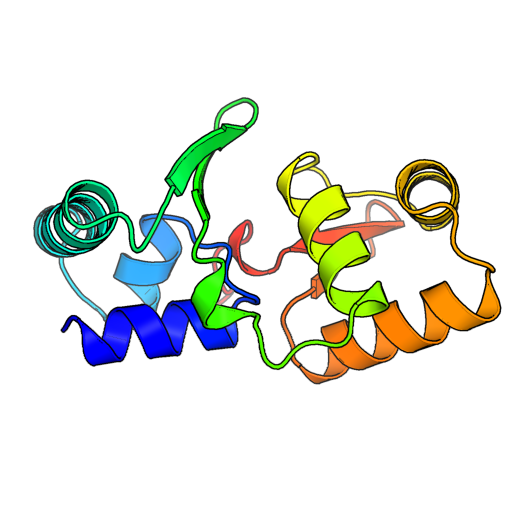CA . VAL A 1 72 ? 2.342 -3.920 -8.229 1.00 98.25 72 VAL A CA 1
ATOM 574 C C . VAL A 1 72 ? 1.939 -3.594 -6.791 1.00 98.25 72 VAL A C 1
ATOM 576 O O . VAL A 1 72 ? 2.804 -3.480 -5.923 1.00 98.25 72 VAL A O 1
ATOM 579 N N . VAL A 1 73 ? 0.635 -3.481 -6.511 1.00 97.94 73 VAL A N 1
ATOM 580 C CA . VAL A 1 73 ? 0.130 -3.219 -5.153 1.00 97.94 73 VAL A CA 1
ATOM 581 C C . VAL A 1 73 ? 0.556 -4.321 -4.183 1.00 97.94 73 VAL A C 1
ATOM 583 O O . VAL A 1 73 ? 0.969 -4.018 -3.068 1.00 97.94 73 VAL A O 1
ATOM 586 N N . GLU A 1 74 ? 0.505 -5.588 -4.592 1.00 96.69 74 GLU A N 1
ATOM 587 C CA . GLU A 1 74 ? 0.919 -6.724 -3.765 1.00 96.69 74 GLU A CA 1
ATOM 588 C C . GLU A 1 74 ? 2.431 -6.760 -3.522 1.00 96.69 74 GLU A C 1
ATOM 590 O O . GLU A 1 74 ? 2.852 -6.971 -2.383 1.00 96.69 74 GLU A O 1
ATOM 595 N N . ALA A 1 75 ? 3.245 -6.479 -4.544 1.00 97.75 75 ALA A N 1
ATOM 596 C CA . ALA A 1 75 ? 4.693 -6.361 -4.388 1.00 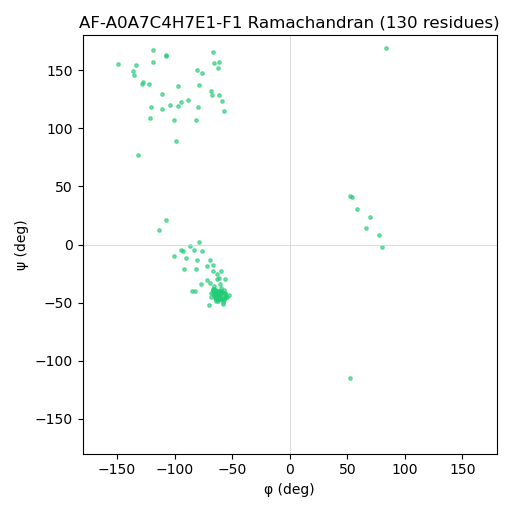97.75 75 ALA A CA 1
ATOM 597 C C . ALA A 1 75 ? 5.050 -5.241 -3.396 1.00 97.75 75 ALA A C 1
ATOM 599 O O . ALA A 1 75 ? 5.837 -5.439 -2.470 1.00 97.75 75 ALA A O 1
ATOM 600 N N . LEU A 1 76 ? 4.419 -4.070 -3.521 1.00 97.44 76 LEU A N 1
ATOM 601 C CA . LEU A 1 76 ? 4.650 -2.948 -2.608 1.00 97.44 76 LEU A CA 1
ATOM 602 C C . LEU A 1 76 ? 4.056 -3.178 -1.214 1.00 97.44 76 LEU A C 1
ATOM 604 O O . LEU A 1 76 ? 4.622 -2.707 -0.227 1.00 97.44 76 LEU A O 1
ATOM 608 N N . ARG A 1 77 ? 2.952 -3.930 -1.100 1.00 96.25 77 ARG A N 1
ATOM 609 C CA . ARG A 1 77 ? 2.361 -4.318 0.190 1.00 96.25 77 ARG A CA 1
ATOM 610 C C . ARG A 1 77 ? 3.403 -5.003 1.060 1.00 96.25 77 ARG A C 1
ATOM 612 O O . ARG A 1 77 ? 3.515 -4.676 2.238 1.00 96.25 77 ARG A O 1
ATOM 619 N N . ASP A 1 78 ? 4.155 -5.925 0.473 1.00 95.31 78 ASP A N 1
ATOM 620 C CA . ASP A 1 78 ? 5.138 -6.737 1.186 1.00 95.31 78 ASP A CA 1
ATOM 621 C C . ASP A 1 78 ? 6.495 -6.026 1.360 1.00 95.31 78 ASP A C 1
ATOM 623 O O . ASP A 1 78 ? 7.360 -6.528 2.074 1.00 95.31 78 ASP A O 1
ATOM 627 N N . ASN A 1 79 ? 6.659 -4.828 0.782 1.00 96.06 79 ASN A N 1
ATOM 628 C CA . ASN A 1 79 ? 7.893 -4.042 0.804 1.00 96.06 79 ASN A CA 1
ATOM 629 C C . ASN A 1 79 ? 7.613 -2.577 1.202 1.00 96.06 79 ASN A C 1
ATOM 631 O O . ASN A 1 79 ? 7.610 -1.684 0.352 1.00 96.06 79 ASN A O 1
ATOM 635 N N . PRO A 1 80 ? 7.393 -2.287 2.500 1.00 92.75 80 PRO A N 1
ATOM 636 C CA . PRO A 1 80 ? 6.916 -0.979 2.953 1.00 92.75 80 PRO A CA 1
ATOM 637 C C . PRO A 1 80 ? 7.902 0.173 2.744 1.00 92.75 80 PRO A C 1
ATOM 639 O O . PRO A 1 80 ? 7.488 1.325 2.627 1.00 92.75 80 PRO A O 1
ATOM 642 N N . PHE A 1 81 ? 9.198 -0.123 2.634 1.00 93.56 81 PHE A N 1
ATOM 643 C CA . PHE A 1 81 ? 10.225 0.865 2.279 1.00 93.56 81 PHE A CA 1
ATOM 644 C C . PHE A 1 81 ? 10.284 1.176 0.779 1.00 93.56 81 PHE A C 1
ATOM 646 O O . PHE A 1 81 ? 11.106 1.988 0.350 1.00 93.56 81 PHE A O 1
ATOM 653 N N . GLY A 1 82 ? 9.396 0.566 -0.000 1.00 96.50 82 GLY A N 1
ATOM 654 C CA . GLY A 1 82 ? 9.290 0.739 -1.433 1.00 96.50 82 GLY A CA 1
ATOM 655 C C . GLY A 1 82 ? 10.252 -0.127 -2.228 1.00 96.50 82 GLY A C 1
ATOM 656 O O . GLY A 1 82 ? 11.189 -0.730 -1.697 1.00 96.50 82 GLY A O 1
ATOM 657 N N . LEU A 1 83 ? 10.003 -0.151 -3.531 1.00 98.00 83 LEU A N 1
ATOM 658 C CA . LEU A 1 83 ? 10.768 -0.902 -4.515 1.00 98.00 83 LEU A CA 1
ATOM 659 C C . LEU A 1 83 ? 11.189 0.031 -5.646 1.00 98.00 83 LEU A C 1
ATOM 661 O O . LEU A 1 83 ? 10.407 0.862 -6.108 1.00 98.00 83 LEU A O 1
ATOM 665 N N . SER A 1 84 ? 12.427 -0.116 -6.096 1.00 97.75 84 SER A N 1
ATOM 666 C CA . SER A 1 84 ? 12.889 0.458 -7.355 1.00 97.75 84 SER A CA 1
ATOM 667 C C . SER A 1 84 ? 12.188 -0.214 -8.538 1.00 97.75 84 SER A C 1
ATOM 669 O O . SER A 1 84 ? 11.594 -1.291 -8.422 1.00 97.75 84 SER A O 1
ATOM 671 N N . ARG A 1 85 ? 12.292 0.401 -9.718 1.00 96.62 85 ARG A N 1
ATOM 672 C CA . ARG A 1 85 ? 11.716 -0.151 -10.951 1.00 96.62 85 ARG A CA 1
ATOM 673 C C . ARG A 1 85 ? 12.243 -1.555 -11.268 1.00 96.62 85 ARG A C 1
ATOM 675 O O . ARG A 1 85 ? 11.461 -2.427 -11.630 1.00 96.62 85 ARG A O 1
ATOM 682 N N . SER A 1 86 ? 13.542 -1.804 -11.093 1.00 96.94 86 SER A N 1
ATOM 683 C CA . SER A 1 86 ? 14.143 -3.126 -11.334 1.00 96.94 86 SER A CA 1
ATOM 684 C C . SER A 1 86 ? 13.649 -4.182 -10.342 1.00 96.94 86 SER A C 1
ATOM 686 O O . SER A 1 86 ? 13.376 -5.316 -10.735 1.00 96.94 86 SER A O 1
ATOM 688 N N . GLU A 1 87 ? 13.473 -3.813 -9.072 1.00 98.19 87 GLU A N 1
ATOM 689 C CA . GLU A 1 87 ? 12.905 -4.704 -8.060 1.00 98.19 87 GLU A CA 1
ATOM 690 C C . GLU A 1 87 ? 11.429 -5.024 -8.352 1.00 98.19 87 GLU A C 1
ATOM 692 O O . GLU A 1 87 ? 11.020 -6.175 -8.205 1.00 98.19 87 GLU A O 1
ATOM 697 N N . LEU A 1 88 ? 10.643 -4.052 -8.835 1.00 98.06 88 LEU A N 1
ATOM 698 C CA . LEU A 1 88 ? 9.263 -4.284 -9.276 1.00 98.06 88 LEU A CA 1
ATOM 699 C C . LEU A 1 88 ? 9.189 -5.236 -10.472 1.00 98.06 88 LEU A C 1
ATOM 701 O O . LEU A 1 88 ? 8.349 -6.134 -10.469 1.00 98.06 88 LEU A O 1
ATOM 705 N N . ILE A 1 89 ? 10.073 -5.096 -11.465 1.00 97.62 89 ILE A N 1
ATOM 706 C CA . ILE A 1 89 ? 10.159 -6.045 -12.589 1.00 97.62 89 ILE A CA 1
ATOM 707 C C . ILE A 1 89 ? 10.432 -7.454 -12.056 1.00 97.62 89 ILE A C 1
ATOM 709 O O . ILE A 1 89 ? 9.720 -8.394 -12.401 1.00 97.62 89 ILE A O 1
ATOM 713 N N . SER A 1 90 ? 11.426 -7.589 -11.175 1.00 97.38 90 SER A N 1
ATOM 714 C CA . SER A 1 90 ? 11.821 -8.876 -10.598 1.00 97.38 90 SER A CA 1
ATOM 715 C C . SER A 1 90 ? 10.687 -9.542 -9.809 1.00 97.38 90 SER A C 1
ATOM 717 O O . SER A 1 90 ? 10.436 -10.733 -9.976 1.00 97.38 90 SER A O 1
ATOM 719 N N . GLN A 1 91 ? 9.956 -8.779 -8.989 1.00 96.62 91 GLN A N 1
ATOM 72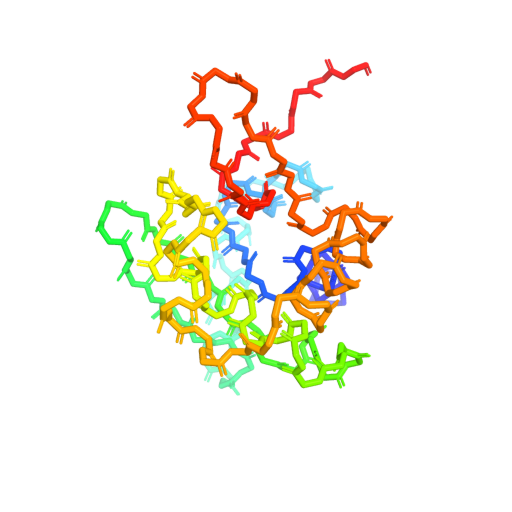0 C CA . GLN A 1 91 ? 8.877 -9.334 -8.165 1.00 96.62 91 GLN A CA 1
ATOM 721 C C . GLN A 1 91 ? 7.588 -9.612 -8.937 1.00 96.62 91 GLN A C 1
ATOM 723 O O . GLN A 1 91 ? 6.869 -10.553 -8.609 1.00 96.62 91 GLN A O 1
ATOM 728 N N . THR A 1 92 ? 7.271 -8.800 -9.944 1.00 97.19 92 THR A N 1
ATOM 729 C CA . THR A 1 92 ? 6.015 -8.940 -10.696 1.00 97.19 92 THR A CA 1
ATOM 730 C C . THR A 1 92 ? 6.152 -9.838 -11.925 1.00 97.19 92 THR A C 1
ATOM 732 O O . THR A 1 92 ? 5.146 -10.339 -12.426 1.00 97.19 92 THR A O 1
ATOM 735 N N . GLY A 1 93 ? 7.376 -10.035 -12.428 1.00 96.81 93 GLY A N 1
ATOM 736 C CA . GLY A 1 93 ? 7.654 -10.770 -13.663 1.00 96.81 93 GLY A CA 1
ATOM 737 C C . GLY A 1 93 ? 7.113 -10.089 -14.925 1.00 96.81 93 GLY A C 1
ATOM 738 O O . GLY A 1 93 ? 7.010 -10.731 -15.970 1.00 96.81 93 GLY A O 1
ATOM 739 N N . MET A 1 94 ? 6.717 -8.818 -14.835 1.00 97.19 94 MET A N 1
ATOM 740 C CA . MET A 1 94 ? 6.123 -8.085 -15.950 1.00 97.19 94 MET A CA 1
ATOM 741 C C . MET A 1 94 ? 7.183 -7.567 -16.923 1.00 97.19 94 MET A C 1
ATOM 743 O O . MET A 1 94 ? 8.300 -7.224 -16.533 1.00 97.19 94 MET A O 1
ATOM 747 N N . ALA A 1 95 ? 6.799 -7.460 -18.197 1.00 96.88 95 ALA A N 1
ATOM 748 C CA . ALA A 1 95 ? 7.559 -6.690 -19.173 1.00 96.88 95 ALA A CA 1
ATOM 749 C C . ALA A 1 95 ? 7.600 -5.208 -18.766 1.00 96.88 95 ALA A C 1
ATOM 751 O O . ALA A 1 95 ? 6.684 -4.710 -18.105 1.00 96.88 95 ALA A O 1
ATOM 752 N N . ILE A 1 96 ? 8.659 -4.514 -19.179 1.00 96.31 96 ILE A N 1
ATOM 753 C CA . ILE A 1 96 ? 8.943 -3.132 -18.776 1.00 96.31 96 ILE A CA 1
ATOM 754 C C . ILE A 1 96 ? 7.783 -2.204 -19.148 1.00 96.31 96 ILE A C 1
ATOM 756 O O . ILE A 1 96 ? 7.318 -1.435 -18.314 1.00 96.31 96 ILE A O 1
ATOM 760 N N . GLU A 1 97 ? 7.274 -2.329 -20.370 1.00 96.69 97 GLU A N 1
ATOM 761 C CA . GLU A 1 97 ? 6.200 -1.496 -20.905 1.00 96.69 97 GLU A CA 1
ATOM 762 C C . GLU A 1 97 ? 4.901 -1.688 -20.110 1.00 96.69 97 GLU A C 1
ATOM 764 O O . GLU A 1 97 ? 4.225 -0.723 -19.759 1.00 96.69 97 GLU A O 1
ATOM 769 N N . VAL A 1 98 ? 4.586 -2.938 -19.752 1.00 97.56 98 VAL A N 1
ATOM 770 C CA . VAL A 1 98 ? 3.399 -3.276 -18.951 1.00 97.56 98 VAL A CA 1
ATOM 771 C C . VAL A 1 98 ? 3.522 -2.710 -17.539 1.00 97.56 98 VAL A C 1
ATOM 773 O O . VAL A 1 98 ? 2.549 -2.177 -17.001 1.00 97.56 98 VAL A O 1
ATOM 776 N N . LEU A 1 99 ? 4.710 -2.813 -16.936 1.00 98.06 99 LEU A N 1
ATOM 777 C CA . LEU A 1 99 ? 4.965 -2.249 -15.617 1.00 98.06 99 LEU A CA 1
ATOM 778 C C . LEU A 1 99 ? 4.822 -0.723 -15.632 1.00 98.06 99 LEU A C 1
ATOM 780 O O . LEU A 1 99 ? 4.170 -0.185 -14.742 1.00 98.06 99 LEU A O 1
ATOM 784 N N . ASP A 1 100 ? 5.383 -0.038 -16.627 1.00 97.69 100 ASP A N 1
ATOM 785 C CA . ASP A 1 100 ? 5.320 1.424 -16.725 1.00 97.69 100 ASP A CA 1
ATOM 786 C C . ASP A 1 100 ? 3.882 1.928 -16.850 1.00 97.69 100 ASP A C 1
ATOM 788 O O . ASP A 1 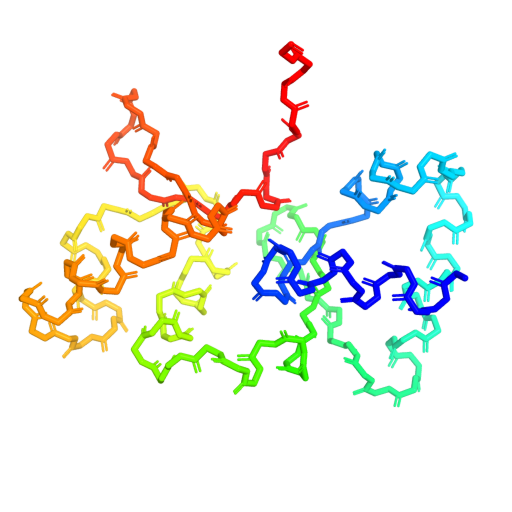100 ? 3.484 2.873 -16.166 1.00 97.69 100 ASP A O 1
ATOM 792 N N . GLU A 1 101 ? 3.071 1.276 -17.685 1.00 98.00 101 GLU A N 1
ATOM 793 C CA . GLU A 1 101 ? 1.652 1.602 -17.798 1.00 98.00 101 GLU A CA 1
ATOM 794 C C . GLU A 1 101 ? 0.907 1.378 -16.477 1.00 98.00 101 GLU A C 1
ATOM 796 O O . GLU A 1 101 ? 0.057 2.188 -16.098 1.00 98.00 101 GLU A O 1
ATOM 801 N N . SER A 1 102 ? 1.224 0.294 -15.763 1.00 98.25 102 SER A N 1
ATOM 802 C CA . SER A 1 102 ? 0.651 0.003 -14.446 1.00 98.25 102 SER A CA 1
ATOM 803 C C . SER A 1 102 ? 1.054 1.022 -13.387 1.00 98.25 102 SER A C 1
ATOM 805 O O . SER A 1 102 ? 0.192 1.494 -12.647 1.00 98.25 102 SER A O 1
ATOM 807 N N . ILE A 1 103 ? 2.334 1.396 -13.327 1.00 98.19 103 ILE A N 1
ATOM 808 C CA . ILE A 1 103 ? 2.832 2.434 -12.419 1.00 98.19 103 ILE A CA 1
ATOM 809 C C . ILE A 1 103 ? 2.089 3.739 -12.689 1.00 98.19 103 ILE A C 1
ATOM 811 O O . ILE A 1 103 ? 1.484 4.289 -11.772 1.00 98.19 103 ILE A O 1
ATOM 815 N N . LYS A 1 104 ? 2.032 4.168 -13.954 1.00 98.12 104 LYS A N 1
ATOM 816 C CA . LYS A 1 104 ? 1.351 5.404 -14.344 1.00 98.12 104 LYS A CA 1
ATOM 817 C C . LYS A 1 104 ? -0.119 5.412 -13.919 1.00 98.12 104 LYS A C 1
ATOM 819 O O . LYS A 1 104 ? -0.567 6.368 -13.295 1.00 98.12 104 LYS A O 1
ATOM 824 N N . ARG A 1 105 ? -0.872 4.335 -14.191 1.00 97.94 105 ARG A N 1
ATOM 825 C CA . ARG A 1 105 ? -2.281 4.232 -13.761 1.00 97.94 105 ARG A CA 1
ATOM 826 C C . ARG A 1 105 ? -2.430 4.309 -12.242 1.00 97.94 105 ARG A C 1
ATOM 828 O O . ARG A 1 105 ? -3.335 4.978 -11.750 1.00 97.94 105 ARG A O 1
ATOM 835 N N . LEU A 1 106 ? -1.568 3.628 -11.491 1.00 98.19 106 LEU A N 1
ATOM 836 C CA . LEU A 1 106 ? -1.617 3.628 -10.028 1.00 98.19 106 LEU A CA 1
ATOM 837 C C . LEU A 1 106 ? -1.236 4.989 -9.422 1.00 98.19 106 LEU A C 1
ATOM 839 O O . LEU A 1 106 ? -1.787 5.360 -8.382 1.00 98.19 106 LEU A O 1
ATOM 843 N N . GLU A 1 107 ? -0.329 5.732 -10.056 1.00 97.38 107 GLU A N 1
ATOM 844 C CA . GLU A 1 107 ? 0.008 7.114 -9.695 1.00 97.38 107 GLU A CA 1
ATOM 845 C C . GLU A 1 107 ? -1.148 8.075 -9.997 1.00 97.38 107 GLU A C 1
ATOM 847 O O . GLU A 1 107 ? -1.530 8.860 -9.127 1.00 97.38 107 GLU A O 1
ATOM 852 N N . ASP A 1 108 ? -1.775 7.953 -11.172 1.00 97.00 108 ASP A N 1
ATOM 853 C CA . ASP A 1 108 ? -2.959 8.737 -11.554 1.00 97.00 108 ASP A CA 1
ATOM 854 C C . ASP A 1 108 ? -4.126 8.501 -10.572 1.00 97.00 108 ASP A C 1
ATOM 856 O O . ASP A 1 108 ? -4.833 9.435 -10.178 1.00 97.00 108 ASP A O 1
ATOM 860 N N . LEU A 1 109 ? -4.284 7.258 -10.099 1.00 96.25 109 LEU A N 1
ATOM 861 C CA . LEU A 1 109 ? -5.239 6.875 -9.051 1.00 96.25 109 LEU A CA 1
ATOM 862 C C . LEU A 1 109 ? -4.796 7.268 -7.631 1.00 96.25 109 LEU A C 1
ATOM 864 O O . LEU A 1 109 ? -5.568 7.108 -6.684 1.00 96.25 109 LEU A O 1
ATOM 868 N N . LYS A 1 110 ? -3.580 7.799 -7.460 1.00 96.25 110 LYS A N 1
ATOM 869 C CA . LYS A 1 110 ? -2.981 8.190 -6.171 1.00 96.25 110 LYS A CA 1
ATOM 870 C C . LYS A 1 110 ? -2.879 7.038 -5.165 1.00 96.25 110 LYS A C 1
ATOM 872 O O . LYS A 1 110 ? -2.948 7.266 -3.954 1.00 96.25 110 LYS A O 1
ATOM 877 N N . ILE A 1 111 ? -2.713 5.812 -5.657 1.00 97.38 111 ILE A N 1
ATOM 878 C CA . ILE A 1 111 ? -2.517 4.608 -4.839 1.00 97.38 111 ILE A CA 1
ATOM 879 C C . ILE A 1 111 ? -1.039 4.456 -4.475 1.00 97.38 111 ILE A C 1
ATOM 881 O O . ILE A 1 111 ? -0.709 4.124 -3.332 1.00 97.38 111 ILE A O 1
ATOM 885 N N . ILE A 1 112 ? -0.153 4.742 -5.429 1.00 97.56 112 ILE A N 1
ATOM 886 C CA . ILE A 1 112 ? 1.299 4.742 -5.237 1.00 97.56 112 ILE A CA 1
ATOM 887 C C . ILE A 1 112 ? 1.876 6.133 -5.495 1.00 97.56 112 ILE A C 1
ATOM 889 O O . ILE A 1 112 ? 1.197 7.014 -6.022 1.00 97.56 112 ILE A O 1
ATOM 893 N N . TYR A 1 113 ? 3.132 6.320 -5.109 1.00 96.75 113 TYR A N 1
ATOM 894 C CA . TYR A 1 113 ? 3.936 7.477 -5.486 1.00 96.75 113 TYR A CA 1
ATOM 895 C C . TYR A 1 113 ? 5.418 7.090 -5.565 1.00 96.75 113 TYR A C 1
ATOM 897 O O . TYR A 1 113 ? 5.846 6.144 -4.894 1.00 96.75 113 TYR A O 1
ATOM 905 N N . GLN A 1 114 ? 6.199 7.837 -6.344 1.00 96.75 114 GLN A N 1
ATOM 906 C CA . GLN A 1 114 ? 7.657 7.738 -6.360 1.00 96.75 114 GLN A CA 1
ATOM 907 C C . GLN A 1 114 ? 8.277 8.663 -5.304 1.00 96.75 114 GLN A C 1
ATOM 909 O O . GLN A 1 114 ? 8.040 9.871 -5.269 1.00 96.75 114 GLN A O 1
ATOM 914 N N . ASP A 1 115 ? 9.085 8.091 -4.420 1.00 94.44 115 ASP A N 1
ATOM 915 C CA . ASP A 1 115 ? 9.911 8.837 -3.480 1.00 94.44 115 ASP A CA 1
ATOM 916 C C . ASP A 1 115 ? 11.184 9.312 -4.191 1.00 94.44 115 ASP A C 1
ATOM 918 O O . ASP A 1 115 ? 12.083 8.518 -4.462 1.00 94.44 115 ASP A O 1
ATOM 922 N N . MET A 1 116 ? 11.263 10.614 -4.469 1.00 91.81 116 MET A N 1
ATOM 923 C CA . MET A 1 116 ? 12.360 11.216 -5.239 1.00 91.81 116 MET A CA 1
ATOM 924 C C . MET A 1 116 ? 13.726 11.169 -4.537 1.00 91.81 116 MET A C 1
ATOM 926 O O . MET A 1 116 ? 14.745 11.362 -5.192 1.00 91.81 116 MET A O 1
ATOM 930 N N . VAL A 1 117 ? 13.774 10.942 -3.219 1.00 92.94 117 VAL A N 1
ATOM 931 C CA . VAL A 1 117 ? 15.041 10.851 -2.471 1.00 92.94 117 VAL A CA 1
ATOM 932 C C . VAL A 1 117 ? 15.641 9.458 -2.614 1.00 92.94 117 VAL A C 1
ATOM 934 O O . VAL A 1 117 ? 16.853 9.309 -2.737 1.00 92.94 117 VAL A O 1
ATOM 937 N N . THR A 1 118 ? 14.788 8.435 -2.574 1.00 93.81 118 THR A N 1
ATOM 938 C CA . THR A 1 118 ? 15.218 7.029 -2.615 1.00 93.81 118 THR A CA 1
ATOM 939 C C . THR A 1 118 ? 15.080 6.380 -3.989 1.00 93.81 118 THR A C 1
ATOM 941 O O . THR A 1 118 ? 15.582 5.275 -4.169 1.00 93.81 118 THR A O 1
ATOM 944 N N . ASP A 1 119 ? 14.418 7.052 -4.932 1.00 95.06 119 ASP A N 1
ATOM 945 C CA . ASP A 1 119 ? 14.028 6.530 -6.246 1.00 95.06 119 ASP A CA 1
ATOM 946 C C . ASP A 1 119 ? 13.227 5.217 -6.155 1.00 95.06 119 ASP A C 1
ATOM 948 O O . ASP A 1 119 ? 13.434 4.249 -6.891 1.00 95.06 119 ASP A O 1
ATOM 952 N N . LYS A 1 120 ? 12.317 5.160 -5.175 1.00 97.81 120 LYS A N 1
ATOM 953 C CA . LYS A 1 120 ? 11.493 3.979 -4.890 1.00 97.81 120 LYS A CA 1
ATOM 954 C C . LYS A 1 120 ? 10.014 4.300 -4.962 1.00 97.81 120 LYS A C 1
ATOM 956 O O . LYS A 1 120 ? 9.557 5.298 -4.407 1.00 97.81 120 LYS A O 1
ATOM 961 N N . TYR A 1 121 ? 9.253 3.394 -5.558 1.00 98.00 121 TYR A N 1
ATOM 962 C CA . TYR A 1 121 ? 7.797 3.426 -5.536 1.00 98.00 121 TYR A CA 1
ATOM 963 C C . TYR A 1 121 ? 7.282 2.900 -4.204 1.00 98.00 121 TYR A C 1
ATOM 965 O O . TYR A 1 121 ? 7.784 1.898 -3.692 1.00 98.00 121 TYR A O 1
ATOM 973 N N . LYS A 1 122 ? 6.280 3.572 -3.636 1.00 97.25 122 LYS A N 1
ATOM 974 C CA . LYS A 1 122 ? 5.694 3.254 -2.328 1.00 97.25 122 LYS A CA 1
ATOM 975 C C . LYS A 1 122 ? 4.174 3.311 -2.384 1.00 97.25 122 LYS A C 1
ATOM 977 O O . LYS A 1 122 ? 3.604 4.119 -3.116 1.00 97.25 122 LYS A O 1
ATOM 982 N N . LEU A 1 123 ? 3.515 2.493 -1.560 1.00 96.81 123 LEU A N 1
ATOM 983 C CA . LEU A 1 123 ? 2.083 2.644 -1.308 1.00 96.81 123 LEU A CA 1
ATOM 984 C C . LEU A 1 123 ? 1.836 3.931 -0.528 1.00 96.81 123 LEU A C 1
ATOM 986 O O . LEU A 1 123 ? 2.444 4.176 0.516 1.00 96.81 123 LEU A O 1
ATOM 990 N N . ARG A 1 124 ? 0.873 4.727 -0.987 1.00 95.56 124 ARG A N 1
ATOM 991 C CA . ARG A 1 124 ? 0.490 5.967 -0.309 1.00 95.56 124 ARG A CA 1
ATOM 992 C C . ARG A 1 124 ? -0.077 5.715 1.088 1.00 95.56 124 ARG A C 1
ATOM 994 O O . ARG A 1 124 ? 0.015 6.584 1.943 1.00 95.56 124 ARG A O 1
ATOM 1001 N N . SER A 1 125 ? -0.632 4.532 1.344 1.00 94.12 125 SER A N 1
ATOM 1002 C CA . SER A 1 125 ? -1.187 4.151 2.648 1.00 94.12 125 SER A CA 1
ATOM 1003 C C . SER A 1 125 ? -0.143 3.950 3.749 1.00 94.12 125 SER A C 1
ATOM 1005 O O . SER A 1 125 ? -0.501 3.872 4.928 1.00 94.12 125 SER A O 1
ATOM 1007 N N . TYR A 1 126 ? 1.139 3.874 3.380 1.00 92.88 126 TYR A N 1
ATOM 1008 C CA . TYR A 1 126 ? 2.260 3.777 4.318 1.00 92.88 126 TYR A CA 1
ATOM 1009 C C . TYR A 1 126 ? 2.817 5.138 4.732 1.00 92.88 126 TYR A C 1
ATOM 1011 O O . TYR A 1 126 ? 3.553 5.222 5.713 1.00 92.88 126 TYR A O 1
ATOM 1019 N N . SER A 1 127 ? 2.406 6.203 4.048 1.00 85.69 127 SER A N 1
ATOM 1020 C CA . SER A 1 127 ? 2.805 7.570 4.357 1.00 85.69 127 SER A CA 1
ATOM 1021 C C . SER A 1 127 ? 1.605 8.328 4.896 1.00 85.69 127 SER A C 1
ATOM 1023 O O . SER A 1 127 ? 0.530 8.328 4.295 1.00 85.69 127 SER A O 1
ATOM 1025 N N . LEU A 1 128 ? 1.771 8.999 6.036 1.00 67.94 128 LEU A N 1
ATOM 1026 C CA . LEU A 1 128 ? 0.751 9.938 6.486 1.00 67.94 128 LEU A CA 1
ATOM 1027 C C . LEU A 1 128 ? 0.626 11.048 5.433 1.00 67.94 128 LEU A C 1
ATOM 1029 O O . LEU A 1 128 ? 1.648 11.618 5.043 1.00 67.94 128 LEU A O 1
ATOM 1033 N N . PRO A 1 129 ? -0.587 11.360 4.952 1.00 62.50 129 PRO A N 1
ATOM 1034 C CA . PRO A 1 129 ? -0.774 12.471 4.033 1.00 62.50 129 PRO A CA 1
ATOM 1035 C C . PRO A 1 129 ? -0.284 13.766 4.687 1.00 62.50 129 PRO A C 1
ATOM 1037 O O . PRO A 1 129 ? -0.722 14.145 5.774 1.00 62.50 129 PRO A O 1
ATOM 1040 N N . THR A 1 130 ? 0.651 14.435 4.020 1.00 54.03 130 THR A N 1
ATOM 1041 C CA . THR A 1 130 ? 1.081 15.781 4.382 1.00 54.03 130 THR A CA 1
ATOM 1042 C C . THR A 1 130 ? -0.075 16.741 4.117 1.00 54.03 130 THR A C 1
ATOM 1044 O O . THR A 1 130 ? -0.675 16.721 3.040 1.00 54.03 130 THR A O 1
ATOM 1047 N N . ALA A 1 131 ? -0.425 17.558 5.116 1.00 40.41 131 ALA A N 1
ATOM 1048 C CA . ALA A 1 131 ? -1.361 18.659 4.922 1.00 40.41 131 ALA A CA 1
ATOM 1049 C C . ALA A 1 131 ? -0.790 19.560 3.818 1.00 40.41 131 ALA A C 1
ATOM 1051 O O . ALA A 1 131 ? 0.309 20.092 3.972 1.00 40.41 131 ALA A O 1
ATOM 1052 N N . THR A 1 132 ? -1.490 19.627 2.688 1.00 36.31 132 THR A N 1
ATOM 1053 C CA . THR A 1 132 ? -1.198 20.557 1.593 1.00 36.31 132 THR A CA 1
ATOM 1054 C C . THR A 1 132 ? -2.181 21.706 1.666 1.00 36.31 132 THR A C 1
ATOM 1056 O O . THR A 1 132 ? -3.364 21.425 1.972 1.00 36.31 132 THR A O 1
#

Radius of gyration: 14.47 Å; Cα contacts (8 Å, |Δi|>4): 181; chains: 1; bounding box: 34×33×40 Å

Mean predicted aligned error: 3.27 Å

Secondary structure (DSSP, 8-state):
-HHHHHHHHHHTTTEEEHHHH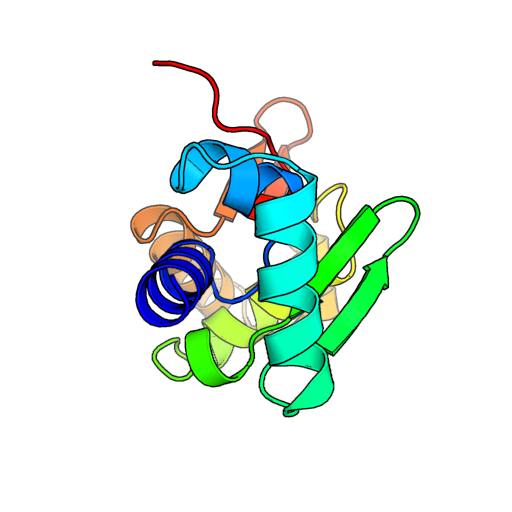HHHHT--HHHHHHHHHHHHHTTSSEEEEETTEEEEE-GGGGTTS-HHHHHHHHHHHT-TT-B-HHHHHHHH---HHHHHHHHHHHHHTTSEEEETTTTEEEEGGGSPPP--

Foldseek 3Di:
DLVQVLVQCLLQLQKAALLSCCVSVVDDSVVSVVSLVVCCVVVQWDFDDQPPGTITGRPVSNPVPDPLLNQQVVQQSNPQVFDALVSSCVSSVDDSVSNVVSLVVCVVSVNWDQDPVVRGIHGPNSDDDDDD

Nearest PDB structures (foldseek):
  2v9v-assembly1_A  TM=4.277E-01  e=1.317E-03  Neomoorella thermoacetica
  5k5r-assembly1_C  TM=7.296E-01  e=1.880E-01  Sulfolobus sp. NOB8H2
  2vxz-assembly1_A  TM=4.642E-01  e=3.274E-02  Pyrobaculum spherical virus
  4rs8-assembly1_B  TM=7.062E-01  e=2.636E-01  Sulfolobus sp. NOB8H2
  4o5v-assembly1_A  TM=4.303E-01  e=3.665E-02  Thermoplasma acidophilum DSM 1728

Sequence (132 aa):
MDKDVLDVARKYGGIITLSIIVWELKVSLEAAQKSLERFVKHGEAIRKKVDSLLIYDFQSARIHLARSDNLVVEALRDNPFGLSRSELISQTGMAIEVLDE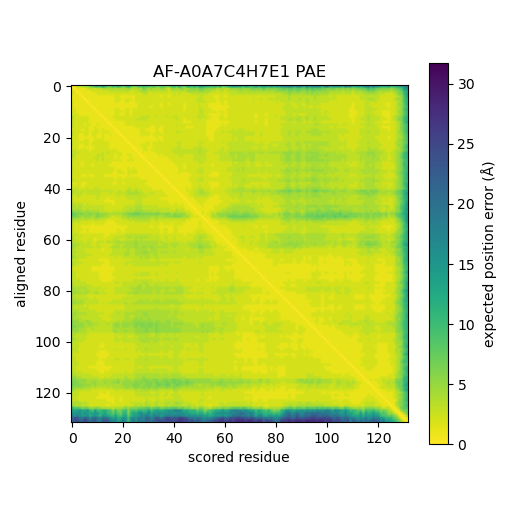SIKRLEDLKIIYQDMVTDKYKLRSYSLPTAT